Protein AF-A0A8C9T3F7-F1 (afdb_monomer)

Sequence (145 aa):
MQSNVVLGQPLSVPSDGSEGAGQWSTGLCDCFEDLDDCCLAFWCLPVFACKTSSAAGVCPCLPLLDCVACVPPASLAVRASVRERYGIEGDVWSDCFYGCCCYPLSWCQVSREMKRRAASASVSSSRMHSASYYRLTATQRAHVC

Foldseek 3Di:
DDDDDDPDDPPPDPCDDCPDDPDDPDDPPPCPVPVPLVVQCVFFVLQSQLVVCVVVVHHSCPSVVVLQVPQDVVQLVLLVVLCVVVVNDDDSVVSSCCSRGGVVVSVVVSVVSVVVVVVVVVVVVVVVVVVVVVVVVVVVVVVVD

Organism: Scleropages formosus (NCBI:txid113540)

Radius of gyration: 32.85 Å; Cα contacts (8 Å, |Δi|>4): 72; chains: 1; bounding box: 113×30×86 Å

pLDDT: mean 80.53, std 15.06, range [39.41, 97.25]

Structure (mmCIF, N/CA/C/O backbone):
data_AF-A0A8C9T3F7-F1
#
_entry.id   AF-A0A8C9T3F7-F1
#
loop_
_atom_site.group_PDB
_atom_site.id
_atom_site.type_symbol
_atom_site.label_atom_id
_atom_site.label_alt_id
_atom_site.label_comp_id
_atom_site.label_asym_id
_atom_site.label_entity_id
_atom_site.label_seq_id
_atom_site.pdbx_PDB_ins_code
_atom_site.Cartn_x
_atom_site.Cartn_y
_atom_site.Cartn_z
_atom_site.occupancy
_atom_site.B_iso_or_equiv
_atom_site.auth_seq_id
_atom_site.auth_comp_id
_atom_site.auth_asym_id
_atom_site.auth_atom_id
_atom_site.pdbx_PDB_model_num
ATOM 1 N N . MET A 1 1 ? 63.825 -16.457 -43.700 1.00 47.81 1 MET A N 1
ATOM 2 C CA . MET A 1 1 ? 63.259 -15.678 -42.580 1.00 47.81 1 MET A CA 1
ATOM 3 C C . MET A 1 1 ? 63.376 -14.204 -42.909 1.00 47.81 1 MET A C 1
ATOM 5 O O . MET A 1 1 ? 64.493 -13.714 -42.946 1.00 47.81 1 MET A O 1
ATOM 9 N N . GLN A 1 2 ? 62.257 -13.532 -43.171 1.00 39.41 2 GLN A N 1
ATOM 10 C CA . GLN A 1 2 ? 62.057 -12.114 -42.860 1.00 39.41 2 GLN A CA 1
ATOM 11 C C . GLN A 1 2 ? 60.554 -11.840 -42.970 1.00 39.41 2 GLN A C 1
ATOM 13 O O . GLN A 1 2 ? 59.946 -11.985 -44.025 1.00 39.41 2 GLN A O 1
ATOM 18 N N . SER A 1 3 ? 59.953 -11.594 -41.814 1.00 49.53 3 SER A N 1
ATOM 19 C CA . SER A 1 3 ? 58.547 -11.270 -41.612 1.00 49.53 3 SER A CA 1
ATOM 20 C C . SER A 1 3 ? 58.281 -9.834 -42.055 1.00 49.53 3 SER A C 1
ATOM 22 O O . SER A 1 3 ? 58.910 -8.913 -41.536 1.00 49.53 3 SER A O 1
ATOM 24 N N . ASN A 1 4 ? 57.332 -9.634 -42.968 1.00 46.75 4 ASN A N 1
ATOM 25 C CA . ASN A 1 4 ? 56.792 -8.307 -43.251 1.00 46.75 4 ASN A CA 1
ATOM 26 C C . ASN A 1 4 ? 55.918 -7.875 -42.067 1.00 46.75 4 ASN A C 1
ATOM 28 O O . ASN A 1 4 ? 54.876 -8.476 -41.811 1.00 46.75 4 ASN A O 1
ATOM 32 N N . VAL A 1 5 ? 56.349 -6.848 -41.337 1.00 54.84 5 VAL A N 1
ATOM 33 C CA . VAL A 1 5 ? 55.529 -6.190 -40.316 1.00 54.84 5 VAL A CA 1
ATOM 34 C C . VAL A 1 5 ? 54.683 -5.137 -41.025 1.00 54.84 5 VAL A C 1
ATOM 36 O O . VAL A 1 5 ? 55.187 -4.089 -41.422 1.00 54.84 5 VAL A O 1
ATOM 39 N N . VAL A 1 6 ? 53.394 -5.424 -41.213 1.00 57.66 6 VAL A N 1
ATOM 40 C CA . VAL A 1 6 ? 52.413 -4.412 -41.618 1.00 57.66 6 VAL A CA 1
ATOM 41 C C . VAL A 1 6 ? 52.134 -3.548 -40.390 1.00 57.66 6 VAL A C 1
ATOM 43 O O . VAL A 1 6 ? 51.408 -3.953 -39.484 1.00 57.66 6 VAL A O 1
ATOM 46 N N . LEU A 1 7 ? 52.750 -2.366 -40.338 1.00 57.00 7 LEU A N 1
ATOM 47 C CA . LEU A 1 7 ? 52.387 -1.307 -39.398 1.00 57.00 7 LEU A CA 1
ATOM 48 C C . LEU A 1 7 ? 51.007 -0.769 -39.797 1.00 57.00 7 LEU A C 1
ATOM 50 O O . LEU A 1 7 ? 50.892 0.134 -40.622 1.00 57.00 7 LEU A O 1
ATOM 54 N N . GLY A 1 8 ? 49.952 -1.359 -39.236 1.00 53.03 8 GLY A N 1
ATOM 55 C CA . GLY A 1 8 ? 48.618 -0.771 -39.273 1.00 53.03 8 GLY A CA 1
ATOM 56 C C . GLY A 1 8 ? 48.634 0.543 -38.495 1.00 53.03 8 GLY A C 1
ATOM 57 O O . GLY A 1 8 ? 48.904 0.551 -37.295 1.00 53.03 8 GLY A O 1
ATOM 58 N N . GLN A 1 9 ? 48.391 1.657 -39.182 1.00 56.09 9 GLN A N 1
ATOM 59 C CA . GLN A 1 9 ? 48.161 2.954 -38.544 1.00 56.09 9 GLN A CA 1
ATOM 60 C C . GLN A 1 9 ? 46.935 2.853 -37.617 1.00 56.09 9 GLN A C 1
ATOM 62 O O . GLN A 1 9 ? 45.963 2.191 -37.994 1.00 56.09 9 GLN A O 1
ATOM 67 N N . PRO A 1 10 ? 46.919 3.501 -36.437 1.00 48.38 10 PRO A N 1
ATOM 68 C CA . PRO A 1 10 ? 45.699 3.568 -35.650 1.00 48.38 10 PRO A CA 1
ATOM 69 C C . PRO A 1 10 ? 44.677 4.404 -36.420 1.00 48.38 10 PRO A C 1
ATOM 71 O O . PRO A 1 10 ? 44.906 5.578 -36.715 1.00 48.38 10 PRO A O 1
ATOM 74 N N . LEU A 1 11 ? 43.558 3.773 -36.774 1.00 46.06 11 LEU A N 1
ATOM 75 C CA . LEU A 1 11 ? 42.401 4.445 -37.340 1.00 46.06 11 LEU A CA 1
ATOM 76 C C . LEU A 1 11 ? 41.928 5.488 -36.318 1.00 46.06 11 LEU A C 1
ATOM 78 O O . LEU A 1 11 ? 41.461 5.133 -35.236 1.00 46.06 11 LEU A O 1
ATOM 82 N N . SER A 1 12 ? 42.080 6.771 -36.642 1.00 55.62 12 SER A N 1
ATOM 83 C CA . SER A 1 12 ? 41.412 7.848 -35.921 1.00 55.62 12 SER A CA 1
ATOM 84 C C . SER A 1 12 ? 39.911 7.670 -36.125 1.00 55.62 12 SER A C 1
ATOM 86 O O . SER A 1 12 ? 39.377 8.002 -37.185 1.00 55.62 12 SER A O 1
ATOM 88 N N . VAL A 1 13 ? 39.258 7.074 -35.130 1.00 59.28 13 VAL A N 1
ATOM 89 C CA . VAL A 1 13 ? 37.801 6.972 -35.060 1.00 59.28 13 VAL A CA 1
ATOM 90 C C . VAL A 1 13 ? 37.255 8.403 -35.067 1.00 59.28 13 VAL A C 1
ATOM 92 O O . VAL A 1 13 ? 37.715 9.213 -34.257 1.00 59.28 13 VAL A O 1
ATOM 95 N N . PRO A 1 14 ? 36.331 8.760 -35.975 1.00 48.69 14 PRO A N 1
ATOM 96 C CA . PRO A 1 14 ? 35.636 10.033 -35.883 1.00 48.69 14 PRO A CA 1
ATOM 97 C C . PRO A 1 14 ? 34.915 10.075 -34.535 1.00 48.69 14 PRO A C 1
ATOM 99 O O . PRO A 1 14 ? 34.143 9.167 -34.229 1.00 48.69 14 PRO A O 1
ATOM 102 N N . SER A 1 15 ? 35.181 11.103 -33.727 1.00 52.50 15 SER A N 1
ATOM 103 C CA . SER A 1 15 ? 34.366 11.439 -32.560 1.00 52.50 15 SER A CA 1
ATOM 104 C C . SER A 1 15 ? 32.993 11.901 -33.046 1.00 52.50 15 SER A C 1
ATOM 106 O O . SER A 1 15 ? 32.735 13.099 -33.138 1.00 52.50 15 SER A O 1
ATOM 108 N N . ASP A 1 16 ? 32.144 10.952 -33.428 1.00 47.91 16 ASP A N 1
ATOM 109 C CA . ASP A 1 16 ? 30.710 11.178 -33.518 1.00 47.91 16 ASP A CA 1
ATOM 110 C C . ASP A 1 16 ? 30.137 11.148 -32.097 1.00 47.91 16 ASP A C 1
ATOM 112 O O . ASP A 1 16 ? 30.604 10.385 -31.247 1.00 47.91 16 ASP A O 1
ATOM 116 N N . GLY A 1 17 ? 29.220 12.069 -31.817 1.00 52.03 17 GLY A N 1
ATOM 117 C CA . GLY A 1 17 ? 28.850 12.503 -30.473 1.00 52.03 17 GLY A CA 1
ATOM 118 C C . GLY A 1 17 ? 28.594 11.354 -29.502 1.00 52.03 17 GLY A C 1
ATOM 119 O O . GLY A 1 17 ? 27.639 10.597 -29.646 1.00 52.03 17 GLY A O 1
ATOM 120 N N . SER A 1 18 ? 29.415 11.269 -28.453 1.00 48.69 18 SER A N 1
ATOM 121 C CA . SER A 1 18 ? 29.074 10.490 -27.269 1.00 48.69 18 SER A CA 1
ATOM 122 C C . SER A 1 18 ? 27.976 11.217 -26.485 1.00 48.69 18 SER A C 1
ATOM 124 O O . SER A 1 18 ? 28.233 11.829 -25.448 1.00 48.69 18 SER A O 1
ATOM 126 N N . GLU A 1 19 ? 26.739 11.162 -26.963 1.00 57.53 19 GLU A N 1
ATOM 127 C CA . GLU A 1 19 ? 25.624 11.137 -26.021 1.00 57.53 19 GLU A CA 1
ATOM 128 C C . GLU A 1 19 ? 25.677 9.765 -25.331 1.00 57.53 19 GLU A C 1
ATOM 130 O O . GLU A 1 19 ? 25.793 8.723 -25.976 1.00 57.53 19 GLU A O 1
ATOM 135 N N . GLY A 1 20 ? 25.796 9.783 -24.004 1.00 57.56 20 GLY A N 1
ATOM 136 C CA . GLY A 1 20 ? 26.388 8.707 -23.211 1.00 57.56 20 GLY A CA 1
ATOM 137 C C . GLY A 1 20 ? 25.711 7.347 -23.377 1.00 57.56 20 GLY A C 1
ATOM 138 O O . GLY A 1 20 ? 24.676 7.073 -22.774 1.00 57.56 20 GLY A O 1
ATOM 139 N N . ALA A 1 21 ? 26.344 6.447 -24.126 1.00 61.81 21 ALA A N 1
ATOM 140 C CA . ALA A 1 21 ? 25.931 5.055 -24.185 1.00 61.81 21 ALA A CA 1
ATOM 141 C C . ALA A 1 21 ? 26.120 4.394 -22.804 1.00 61.81 21 ALA A C 1
ATOM 143 O O . ALA A 1 21 ? 27.246 4.213 -22.341 1.00 61.81 21 ALA A O 1
ATOM 144 N N . GLY A 1 22 ? 25.010 4.031 -22.152 1.00 79.50 22 GLY A N 1
ATOM 145 C CA . GLY A 1 22 ? 24.997 3.204 -20.938 1.00 79.50 22 GLY A CA 1
ATOM 146 C C . GLY A 1 22 ? 24.536 3.879 -19.640 1.00 79.50 22 GLY A C 1
ATOM 147 O O . GLY A 1 22 ? 24.687 3.273 -18.582 1.00 79.50 22 GLY A O 1
ATOM 148 N N . GLN A 1 23 ? 23.980 5.092 -19.682 1.00 88.88 23 GLN A N 1
ATOM 149 C CA . GLN A 1 23 ? 23.358 5.728 -18.511 1.00 88.88 23 GLN A CA 1
ATOM 150 C C . GLN A 1 23 ? 21.828 5.754 -18.620 1.00 88.88 23 GLN A C 1
ATOM 152 O O . GLN A 1 23 ? 21.275 5.705 -19.717 1.00 88.88 23 GLN A O 1
ATOM 157 N N . TRP A 1 24 ? 21.148 5.813 -17.470 1.00 88.44 24 TRP A N 1
ATOM 158 C CA . TRP A 1 24 ? 19.706 6.062 -17.417 1.00 88.44 24 TRP A CA 1
ATOM 159 C C . TRP A 1 24 ? 19.396 7.438 -18.011 1.00 88.44 24 TRP A C 1
ATOM 161 O O . TRP A 1 24 ? 20.108 8.401 -17.732 1.00 88.44 24 TRP A O 1
ATOM 171 N N . SER A 1 25 ? 18.338 7.528 -18.817 1.00 88.50 25 SER A N 1
ATOM 172 C CA . SER A 1 25 ? 17.913 8.778 -19.458 1.00 88.50 25 SER A CA 1
ATOM 173 C C . SER A 1 25 ? 17.208 9.748 -18.504 1.00 88.50 25 SER A C 1
ATOM 175 O O . SER A 1 25 ? 17.123 10.930 -18.813 1.00 88.50 25 SER A O 1
ATOM 177 N N . THR A 1 26 ? 16.721 9.261 -17.359 1.00 88.50 26 THR A N 1
ATOM 178 C CA . THR A 1 26 ? 16.022 10.038 -16.323 1.00 88.50 26 THR A CA 1
ATOM 179 C C . THR A 1 26 ? 16.590 9.732 -14.935 1.00 88.50 26 THR A C 1
ATOM 181 O O . THR A 1 26 ? 17.189 8.674 -14.700 1.00 88.50 26 THR A O 1
ATOM 184 N N . GLY A 1 27 ? 16.441 10.672 -14.000 1.00 86.50 27 GLY A N 1
ATOM 185 C CA . GLY A 1 27 ? 16.807 10.497 -12.598 1.00 86.50 27 GLY A CA 1
ATOM 186 C C . GLY A 1 27 ? 15.723 9.783 -11.784 1.00 86.50 27 GLY A C 1
ATOM 187 O O . GLY A 1 27 ? 14.550 9.761 -12.140 1.00 86.50 27 GLY A O 1
ATOM 188 N N . LEU A 1 28 ? 16.092 9.251 -10.612 1.00 84.81 28 LEU A N 1
ATOM 189 C CA . LEU A 1 28 ? 15.156 8.565 -9.698 1.00 84.81 28 LEU A CA 1
ATOM 190 C C . LEU A 1 28 ? 13.992 9.447 -9.206 1.00 84.81 28 LEU A C 1
ATOM 192 O O . LEU A 1 28 ? 12.971 8.918 -8.775 1.00 84.81 28 LEU A O 1
ATOM 196 N N . CYS A 1 29 ? 14.170 10.770 -9.220 1.00 83.62 29 CYS A N 1
ATOM 197 C CA . CYS A 1 29 ? 13.204 11.743 -8.708 1.00 83.62 29 CYS A CA 1
ATOM 198 C C . CYS A 1 29 ? 12.478 12.525 -9.814 1.00 83.62 29 CYS A C 1
ATOM 200 O O . CYS A 1 29 ? 11.756 13.468 -9.489 1.00 83.62 29 CYS A O 1
ATOM 202 N N . ASP A 1 30 ? 12.625 12.144 -11.087 1.00 82.38 30 ASP A N 1
ATOM 203 C CA . ASP A 1 30 ? 11.918 12.770 -12.218 1.00 82.38 30 ASP A CA 1
ATOM 204 C C . ASP A 1 30 ? 10.462 12.272 -12.319 1.00 82.38 30 ASP A C 1
ATOM 206 O O . ASP A 1 30 ? 9.937 11.923 -13.370 1.00 82.38 30 ASP A O 1
ATOM 210 N N . CYS A 1 31 ? 9.772 12.255 -11.178 1.00 76.31 31 CYS A N 1
ATOM 211 C CA . CYS A 1 31 ? 8.443 11.674 -10.999 1.00 76.31 31 CYS A CA 1
ATOM 212 C C . CYS A 1 31 ? 7.316 12.423 -11.732 1.00 76.31 31 CYS A C 1
ATOM 214 O O . CYS A 1 31 ? 6.167 11.986 -11.711 1.00 76.31 31 CYS A O 1
ATOM 216 N N . PHE A 1 32 ? 7.609 13.597 -12.297 1.00 74.56 32 PHE A N 1
ATOM 217 C CA . PHE A 1 32 ? 6.617 14.469 -12.928 1.00 74.56 32 PHE A CA 1
ATOM 218 C C . PHE A 1 32 ? 6.373 14.143 -14.402 1.00 74.56 32 PHE A C 1
ATOM 220 O O . PHE A 1 32 ? 5.420 14.670 -14.972 1.00 74.56 32 PHE A O 1
ATOM 227 N N . GLU A 1 33 ? 7.202 13.291 -15.006 1.00 76.00 33 GLU A N 1
ATOM 228 C CA . GLU A 1 33 ? 7.047 12.878 -16.403 1.00 76.00 33 GLU A CA 1
ATOM 229 C C . GLU A 1 33 ? 5.968 11.792 -16.554 1.00 76.00 33 GLU A C 1
ATOM 231 O O . GLU A 1 33 ? 5.159 11.871 -17.475 1.00 76.00 33 GLU A O 1
ATOM 236 N N . ASP A 1 34 ? 5.858 10.874 -15.581 1.00 84.62 34 ASP A N 1
ATOM 237 C CA . ASP A 1 34 ? 4.897 9.761 -15.582 1.00 84.62 34 ASP A CA 1
ATOM 238 C C . ASP A 1 34 ? 4.163 9.633 -14.236 1.00 84.62 34 ASP A C 1
ATOM 240 O O . ASP A 1 34 ? 4.387 8.718 -13.435 1.00 84.62 34 ASP A O 1
ATOM 244 N N . LEU A 1 35 ? 3.243 10.566 -13.975 1.00 87.44 35 LEU A N 1
ATOM 245 C CA . LEU A 1 35 ? 2.500 10.615 -12.710 1.00 87.44 35 LEU A CA 1
ATOM 246 C C . LEU A 1 35 ? 1.729 9.323 -12.419 1.00 87.44 35 LEU A C 1
ATOM 248 O O . LEU A 1 35 ? 1.707 8.892 -11.269 1.00 87.44 35 LEU A O 1
ATOM 252 N N . ASP A 1 36 ? 1.128 8.695 -13.430 1.00 89.12 36 ASP A N 1
ATOM 253 C CA . ASP A 1 36 ? 0.359 7.457 -13.259 1.00 89.12 36 ASP A CA 1
ATOM 254 C C . ASP A 1 36 ? 1.240 6.305 -12.759 1.00 89.12 36 ASP A C 1
ATOM 256 O O . ASP A 1 36 ? 0.859 5.568 -11.843 1.00 89.12 36 ASP A O 1
ATOM 260 N N . ASP A 1 37 ? 2.451 6.193 -13.303 1.00 90.38 37 ASP A N 1
ATOM 261 C CA . ASP A 1 37 ? 3.408 5.156 -12.931 1.00 90.38 37 ASP A CA 1
ATOM 262 C C . ASP A 1 37 ? 4.037 5.435 -11.570 1.00 90.38 37 ASP A C 1
ATOM 264 O O . ASP A 1 37 ? 4.133 4.520 -10.750 1.00 90.38 37 ASP A O 1
ATOM 268 N N . CYS A 1 38 ? 4.340 6.694 -11.249 1.00 89.81 38 CYS A N 1
ATOM 269 C CA . CYS A 1 38 ? 4.756 7.076 -9.900 1.00 89.81 38 CYS A CA 1
ATOM 270 C C . CYS A 1 38 ? 3.674 6.805 -8.852 1.00 89.81 38 CYS A C 1
ATOM 272 O O . CYS A 1 38 ? 3.964 6.292 -7.769 1.00 89.81 38 CYS A O 1
ATOM 274 N N . CYS A 1 39 ? 2.420 7.109 -9.174 1.00 89.38 39 CYS A N 1
ATOM 275 C CA . CYS A 1 39 ? 1.266 6.817 -8.337 1.00 89.38 39 CYS A CA 1
ATOM 276 C C . CYS A 1 39 ? 1.132 5.307 -8.092 1.00 89.38 39 CYS A C 1
ATOM 278 O O . CYS A 1 39 ? 1.013 4.862 -6.946 1.00 89.38 39 CYS A O 1
ATOM 280 N N . LEU A 1 40 ? 1.200 4.502 -9.154 1.00 88.44 40 LEU A N 1
ATOM 281 C CA . LEU A 1 40 ? 1.115 3.050 -9.050 1.00 88.44 40 LEU A CA 1
ATOM 282 C C . LEU A 1 40 ? 2.304 2.461 -8.282 1.00 88.44 40 LEU A C 1
ATOM 284 O O . LEU A 1 40 ? 2.094 1.597 -7.436 1.00 88.44 40 LEU A O 1
ATOM 288 N N . ALA A 1 41 ? 3.524 2.945 -8.508 1.00 88.56 41 ALA A N 1
ATOM 289 C CA . ALA A 1 41 ? 4.712 2.530 -7.768 1.00 88.56 41 ALA A CA 1
ATOM 290 C C . ALA A 1 41 ? 4.593 2.855 -6.274 1.00 88.56 41 ALA A C 1
ATOM 292 O O . ALA A 1 41 ? 4.911 2.024 -5.425 1.00 88.56 41 ALA A O 1
ATOM 293 N N . PHE A 1 42 ? 4.089 4.043 -5.939 1.00 85.62 42 PHE A N 1
ATOM 294 C CA . PHE A 1 42 ? 3.948 4.484 -4.555 1.00 85.62 42 PHE A CA 1
ATOM 295 C C . PHE A 1 42 ? 2.848 3.727 -3.803 1.00 85.62 42 PHE A C 1
ATOM 297 O O . PHE A 1 42 ? 3.034 3.328 -2.650 1.00 85.62 42 PHE A O 1
ATOM 304 N N . TRP A 1 43 ? 1.689 3.524 -4.435 1.00 84.94 43 TRP A N 1
ATOM 305 C CA . TRP A 1 43 ? 0.557 2.865 -3.783 1.00 84.94 43 TRP A CA 1
ATOM 306 C C . TRP A 1 43 ? 0.559 1.351 -3.922 1.00 84.94 43 TRP A C 1
ATOM 308 O O . TRP A 1 43 ? -0.044 0.711 -3.067 1.00 84.94 43 TRP A O 1
ATOM 318 N N . CYS A 1 44 ? 1.209 0.799 -4.950 1.00 87.88 44 CYS A N 1
ATOM 319 C CA . CYS A 1 44 ? 1.213 -0.623 -5.286 1.00 87.88 44 CYS A CA 1
ATOM 320 C C . CYS A 1 44 ? 2.499 -1.059 -6.007 1.00 87.88 44 CYS A C 1
ATOM 322 O O . CYS A 1 44 ? 2.475 -1.584 -7.126 1.00 87.88 44 CYS A O 1
ATOM 324 N N . LEU A 1 45 ? 3.633 -0.884 -5.323 1.00 87.19 45 LEU A N 1
ATOM 325 C CA . LEU A 1 45 ? 4.958 -1.244 -5.832 1.00 87.19 45 LEU A CA 1
ATOM 326 C C . LEU A 1 45 ? 5.046 -2.663 -6.426 1.00 87.19 45 LEU A C 1
ATOM 328 O O . LEU A 1 45 ? 5.622 -2.790 -7.502 1.00 87.19 45 LEU A O 1
ATOM 332 N N . PRO A 1 46 ? 4.459 -3.719 -5.828 1.00 87.69 46 PRO A N 1
ATOM 333 C CA . PRO A 1 46 ? 4.465 -5.060 -6.415 1.00 87.69 46 PRO A CA 1
ATOM 334 C C . PRO A 1 46 ? 3.887 -5.121 -7.825 1.00 87.69 46 PRO A C 1
ATOM 336 O O . PRO A 1 46 ? 4.475 -5.726 -8.717 1.00 87.69 46 PRO A O 1
ATOM 339 N N . VAL A 1 47 ? 2.740 -4.473 -8.043 1.00 89.06 47 VAL A N 1
ATOM 340 C CA . VAL A 1 47 ? 2.066 -4.463 -9.346 1.00 89.06 47 VAL A CA 1
ATOM 341 C C . VAL A 1 47 ? 2.861 -3.632 -10.340 1.00 89.06 47 VAL A C 1
ATOM 343 O O . VAL A 1 47 ? 3.042 -4.064 -11.478 1.00 89.06 47 VAL A O 1
ATOM 346 N N . PHE A 1 48 ? 3.381 -2.481 -9.905 1.00 91.69 48 PHE A N 1
ATOM 347 C CA . PHE A 1 48 ? 4.266 -1.673 -10.736 1.00 91.69 48 PHE A CA 1
ATOM 348 C C . PHE A 1 48 ? 5.517 -2.456 -11.150 1.00 91.69 48 PHE A C 1
ATOM 350 O O . PHE A 1 48 ? 5.842 -2.516 -12.330 1.00 91.69 48 PHE A O 1
ATOM 357 N N . ALA A 1 49 ? 6.165 -3.148 -10.214 1.00 91.38 49 ALA A N 1
ATOM 358 C CA . ALA A 1 49 ? 7.334 -3.967 -10.491 1.00 91.38 49 ALA A CA 1
ATOM 359 C C . ALA A 1 49 ? 7.008 -5.115 -11.457 1.00 91.38 49 ALA A C 1
ATOM 361 O O . ALA A 1 49 ? 7.759 -5.332 -12.401 1.00 91.38 49 ALA A O 1
ATOM 362 N N . CYS A 1 50 ? 5.865 -5.796 -11.302 1.00 92.31 50 CYS A N 1
ATOM 363 C CA . CYS A 1 50 ? 5.416 -6.820 -12.253 1.00 92.31 50 CYS A CA 1
ATOM 364 C C . CYS A 1 50 ? 5.211 -6.242 -13.665 1.00 92.31 50 CYS A C 1
ATOM 366 O O . CYS A 1 50 ? 5.646 -6.850 -14.648 1.00 92.31 50 CYS A O 1
ATOM 368 N N . LYS A 1 51 ? 4.578 -5.062 -13.773 1.00 93.50 51 LYS A N 1
ATOM 369 C CA . LYS A 1 51 ? 4.390 -4.333 -15.040 1.00 93.50 51 LYS A CA 1
ATOM 370 C C . LYS A 1 51 ? 5.746 -4.023 -15.683 1.00 93.50 51 LYS A C 1
ATOM 372 O O . LYS A 1 51 ? 5.953 -4.348 -16.852 1.00 93.50 51 LYS A O 1
ATOM 377 N N . THR A 1 52 ? 6.679 -3.466 -14.916 1.00 94.06 52 THR A N 1
ATOM 378 C CA . THR A 1 52 ? 8.024 -3.107 -15.384 1.00 94.06 52 THR A CA 1
ATOM 379 C C . THR A 1 52 ? 8.842 -4.339 -15.772 1.00 94.06 52 THR A C 1
ATOM 381 O O . THR A 1 52 ? 9.476 -4.345 -16.822 1.00 94.06 52 THR A O 1
ATOM 384 N N . SER A 1 53 ? 8.777 -5.425 -14.998 1.00 94.31 53 SER A N 1
ATOM 385 C CA . SER A 1 53 ? 9.411 -6.708 -15.324 1.00 94.31 53 SER A CA 1
ATOM 386 C C . SER A 1 53 ? 8.884 -7.299 -16.629 1.00 94.31 53 SER A C 1
ATOM 388 O O . SER A 1 53 ? 9.673 -7.746 -17.460 1.00 94.31 53 SER A O 1
ATOM 390 N N . SER A 1 54 ? 7.566 -7.250 -16.845 1.00 94.56 54 SER A N 1
ATOM 391 C CA . SER A 1 54 ? 6.965 -7.685 -18.107 1.00 94.56 54 SER A CA 1
ATOM 392 C C . SER A 1 54 ? 7.457 -6.845 -19.287 1.00 94.56 54 SER A C 1
ATOM 394 O O . SER A 1 54 ? 7.760 -7.404 -20.339 1.00 94.56 54 SER A O 1
ATOM 396 N N . ALA A 1 55 ? 7.551 -5.521 -19.124 1.00 94.56 55 ALA A N 1
ATOM 397 C CA . ALA A 1 55 ? 8.063 -4.617 -20.155 1.00 94.56 55 ALA A CA 1
ATOM 398 C C . ALA A 1 55 ? 9.562 -4.836 -20.435 1.00 94.56 55 ALA A C 1
ATOM 400 O O . ALA A 1 55 ? 10.001 -4.711 -21.575 1.00 94.56 55 ALA A O 1
ATOM 401 N N . ALA A 1 56 ? 10.331 -5.234 -19.418 1.00 94.56 56 ALA A N 1
ATOM 402 C CA . ALA A 1 56 ? 11.740 -5.604 -19.533 1.00 94.56 56 ALA A CA 1
ATOM 403 C C . ALA A 1 56 ? 11.970 -7.016 -20.117 1.00 94.56 56 ALA A C 1
ATOM 405 O O . ALA A 1 56 ? 13.116 -7.432 -20.276 1.00 94.56 56 ALA A O 1
ATOM 406 N N . GLY A 1 57 ? 10.908 -7.773 -20.424 1.00 95.31 57 GLY A N 1
ATOM 407 C CA . GLY A 1 57 ? 11.008 -9.113 -21.011 1.00 95.31 57 GLY A CA 1
ATOM 408 C C . GLY A 1 57 ? 11.448 -10.216 -20.040 1.00 95.31 57 GLY A C 1
ATOM 409 O O . GLY A 1 57 ? 11.837 -11.296 -20.482 1.00 95.31 57 GLY A O 1
ATOM 410 N N . VAL A 1 58 ? 11.386 -9.974 -18.726 1.00 93.94 58 VAL A N 1
ATOM 411 C CA . VAL A 1 58 ? 11.667 -10.979 -17.682 1.00 93.94 58 VAL A CA 1
ATOM 412 C C . VAL A 1 58 ? 10.363 -11.505 -17.066 1.00 93.94 58 VAL A C 1
ATOM 414 O O . VAL A 1 58 ? 9.292 -10.961 -17.339 1.00 93.94 58 VAL A O 1
ATOM 417 N N . CYS A 1 59 ? 10.404 -12.575 -16.248 1.00 92.31 59 CYS A N 1
ATOM 418 C CA . CYS A 1 59 ? 9.159 -13.097 -15.658 1.00 92.31 59 CYS A CA 1
ATOM 419 C C . CYS A 1 59 ? 8.461 -11.991 -14.855 1.00 92.31 59 CYS A C 1
ATOM 421 O O . CYS A 1 59 ? 9.056 -11.487 -13.899 1.00 92.31 59 CYS A O 1
ATOM 423 N N . PRO A 1 60 ? 7.183 -11.683 -15.138 1.00 90.00 60 PRO A N 1
ATOM 424 C CA . PRO A 1 60 ? 6.426 -10.711 -14.352 1.00 90.00 60 PRO A CA 1
ATOM 425 C C . PRO A 1 60 ? 6.237 -11.162 -12.900 1.00 90.00 60 PRO A C 1
ATOM 427 O O . PRO A 1 60 ? 5.913 -10.359 -12.041 1.00 90.00 60 PRO A O 1
ATOM 430 N N . CYS A 1 61 ? 6.441 -12.449 -12.622 1.00 88.00 61 CYS A N 1
ATOM 431 C CA . CYS A 1 61 ? 6.293 -13.059 -11.313 1.00 88.00 61 CYS A CA 1
ATOM 432 C C . CYS A 1 61 ? 7.474 -12.819 -10.362 1.00 88.00 61 CYS A C 1
ATOM 434 O O . CYS A 1 61 ? 7.310 -12.972 -9.154 1.00 88.00 61 CYS A O 1
ATOM 436 N N . LEU A 1 62 ? 8.657 -12.475 -10.885 1.00 86.50 62 LEU A N 1
ATOM 437 C CA . LEU A 1 62 ? 9.880 -12.361 -10.084 1.00 86.50 62 LEU A CA 1
ATOM 438 C C . LEU A 1 62 ? 9.741 -11.362 -8.918 1.00 86.50 62 LEU A C 1
ATOM 440 O O . LEU A 1 62 ? 10.065 -11.744 -7.795 1.00 86.50 62 LEU A O 1
ATOM 444 N N . PRO A 1 63 ? 9.181 -10.153 -9.121 1.00 85.25 63 PRO A N 1
ATOM 445 C CA . PRO A 1 63 ? 9.000 -9.180 -8.040 1.00 85.25 63 PRO A CA 1
ATOM 446 C C . PRO A 1 63 ? 8.049 -9.631 -6.922 1.00 85.25 63 PRO A C 1
ATOM 448 O O . PRO A 1 63 ? 8.081 -9.096 -5.815 1.00 85.25 63 PRO A O 1
ATOM 451 N N . LEU A 1 64 ? 7.187 -10.625 -7.172 1.00 81.12 64 LEU A N 1
ATOM 452 C CA . LEU A 1 64 ? 6.287 -11.145 -6.140 1.00 81.12 64 LEU A CA 1
ATOM 453 C C . LEU A 1 64 ? 7.038 -11.910 -5.042 1.00 81.12 64 LEU A C 1
ATOM 455 O O . LEU A 1 64 ? 6.522 -12.029 -3.931 1.00 81.12 64 LEU A O 1
ATOM 459 N N . LEU A 1 65 ? 8.257 -12.388 -5.313 1.00 81.38 65 LEU A N 1
ATOM 460 C CA . LEU A 1 65 ? 9.103 -13.005 -4.287 1.00 81.38 65 LEU A CA 1
ATOM 461 C C . LEU A 1 65 ? 9.541 -11.974 -3.237 1.00 81.38 65 LEU A C 1
ATOM 463 O O . LEU A 1 65 ? 9.563 -12.292 -2.047 1.00 81.38 65 LEU A O 1
ATOM 467 N N . ASP A 1 66 ? 9.794 -10.731 -3.650 1.00 77.25 66 ASP A N 1
ATOM 468 C CA . ASP A 1 66 ? 10.170 -9.642 -2.740 1.00 77.25 66 ASP A CA 1
ATOM 469 C C . ASP A 1 66 ? 9.002 -9.239 -1.824 1.00 77.25 66 ASP A C 1
ATOM 471 O O . ASP A 1 66 ? 9.192 -8.784 -0.695 1.00 77.25 66 ASP A O 1
ATOM 475 N N . CYS A 1 67 ? 7.766 -9.469 -2.273 1.00 70.12 67 CYS A N 1
ATOM 476 C CA . CYS A 1 67 ? 6.558 -9.041 -1.573 1.00 70.12 67 CYS A CA 1
ATOM 477 C C . CYS A 1 67 ? 6.333 -9.764 -0.242 1.00 70.12 67 CYS A C 1
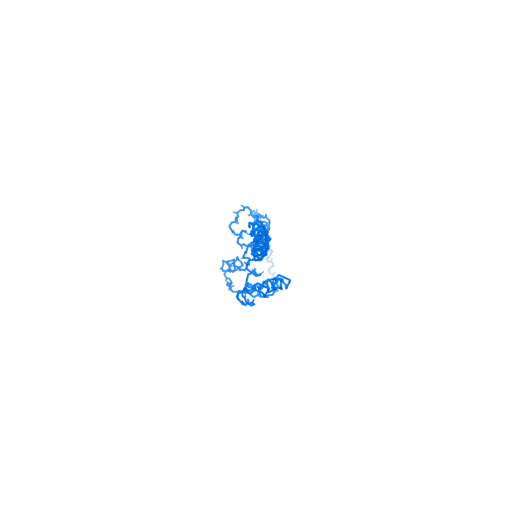ATOM 479 O O . CYS A 1 67 ? 5.848 -9.169 0.721 1.00 70.12 67 CYS A O 1
ATOM 481 N N . VAL A 1 68 ? 6.703 -11.044 -0.169 1.00 63.94 68 VAL A N 1
ATOM 482 C CA . VAL A 1 68 ? 6.533 -11.863 1.041 1.00 63.94 68 VAL A CA 1
ATOM 483 C C . VAL A 1 68 ? 7.541 -11.464 2.124 1.00 63.94 68 VAL A C 1
ATOM 485 O O . VAL A 1 68 ? 7.223 -11.514 3.310 1.00 63.94 68 VAL A O 1
ATOM 488 N N . ALA A 1 69 ? 8.733 -11.012 1.728 1.00 65.88 69 ALA A N 1
ATOM 489 C CA . ALA A 1 69 ? 9.790 -10.598 2.649 1.00 65.88 69 ALA A CA 1
ATOM 490 C C . ALA A 1 69 ? 9.636 -9.150 3.152 1.00 65.88 69 ALA A C 1
ATOM 492 O O . ALA A 1 69 ? 10.240 -8.781 4.158 1.00 65.88 69 ALA A O 1
ATOM 493 N N . CYS A 1 70 ? 8.835 -8.325 2.470 1.00 66.31 70 CYS A N 1
ATOM 494 C CA . CYS A 1 70 ? 8.849 -6.874 2.651 1.00 66.31 70 CYS A CA 1
ATOM 495 C C . CYS A 1 70 ? 7.666 -6.309 3.460 1.00 66.31 70 CYS A C 1
ATOM 497 O O . CYS A 1 70 ? 7.557 -5.091 3.604 1.00 66.31 70 CYS A O 1
ATOM 499 N N . VAL A 1 71 ? 6.777 -7.147 4.013 1.00 78.19 71 VAL A N 1
ATOM 500 C CA . VAL A 1 71 ? 5.687 -6.666 4.884 1.00 78.19 71 VAL A CA 1
ATOM 501 C C . VAL A 1 71 ? 6.265 -6.259 6.245 1.00 78.19 71 VAL A C 1
ATOM 503 O O . VAL A 1 71 ? 6.756 -7.125 6.972 1.00 78.19 71 VAL A O 1
ATOM 506 N N . PRO A 1 72 ? 6.179 -4.979 6.662 1.00 83.50 72 PRO A N 1
ATOM 507 C CA . PRO A 1 72 ? 6.704 -4.566 7.958 1.00 83.50 72 PRO A CA 1
ATOM 508 C C . PRO A 1 72 ? 5.943 -5.278 9.091 1.00 83.50 72 PRO A C 1
ATOM 510 O O . PRO A 1 72 ? 4.722 -5.100 9.187 1.00 83.50 72 PRO A O 1
ATOM 513 N N . PRO A 1 73 ? 6.618 -6.027 9.988 1.00 88.50 73 PRO A N 1
ATOM 514 C CA . PRO A 1 73 ? 5.945 -6.827 11.017 1.00 88.50 73 PRO A CA 1
ATOM 515 C C . PRO A 1 73 ? 4.996 -6.013 11.903 1.00 88.50 73 PRO A C 1
ATOM 517 O O . PRO A 1 73 ? 3.925 -6.484 12.273 1.00 88.50 73 PRO A O 1
ATOM 520 N N . ALA A 1 74 ? 5.349 -4.756 12.188 1.00 91.00 74 ALA A N 1
ATOM 521 C CA . ALA A 1 74 ? 4.506 -3.844 12.957 1.00 91.00 74 ALA A CA 1
ATOM 522 C C . ALA A 1 74 ? 3.171 -3.532 12.258 1.00 91.00 74 ALA A C 1
ATOM 524 O O . ALA A 1 74 ? 2.134 -3.480 12.912 1.00 91.00 74 ALA A O 1
ATOM 525 N N . SER A 1 75 ? 3.180 -3.352 10.934 1.00 90.62 75 SER A N 1
ATOM 526 C CA . SER A 1 75 ? 1.962 -3.087 10.158 1.00 90.62 75 SER A CA 1
ATOM 527 C C . SER A 1 75 ? 1.026 -4.291 10.178 1.00 90.62 75 SER A C 1
ATOM 529 O O . SER A 1 75 ? -0.164 -4.150 10.466 1.00 90.62 75 SER A O 1
ATOM 531 N N . LEU A 1 76 ? 1.587 -5.487 9.976 1.00 92.25 76 LEU A N 1
ATOM 532 C CA . LEU A 1 76 ? 0.845 -6.740 10.065 1.00 92.25 76 LEU A CA 1
ATOM 533 C C . LEU A 1 76 ? 0.241 -6.933 11.463 1.00 92.25 76 LEU A C 1
ATOM 535 O O . LEU A 1 76 ? -0.955 -7.187 11.585 1.00 92.25 76 LEU A O 1
ATOM 539 N N . ALA A 1 77 ? 1.037 -6.731 12.517 1.00 94.31 77 ALA A N 1
ATOM 540 C CA . ALA A 1 77 ? 0.587 -6.865 13.901 1.00 94.31 77 ALA A CA 1
ATOM 541 C C . ALA A 1 77 ? -0.538 -5.879 14.255 1.00 94.31 77 ALA A C 1
ATOM 543 O O . ALA A 1 77 ? -1.532 -6.267 14.868 1.00 94.31 77 ALA A O 1
ATOM 544 N N . VAL A 1 78 ? -0.423 -4.612 13.842 1.00 95.44 78 VAL A N 1
ATOM 545 C CA . VAL A 1 78 ? -1.472 -3.610 14.080 1.00 95.44 78 VAL A CA 1
ATOM 546 C C . VAL A 1 78 ? -2.754 -3.974 13.335 1.00 95.44 78 VAL A C 1
ATOM 548 O O . VAL A 1 78 ? -3.838 -3.892 13.916 1.00 95.44 78 VAL A O 1
ATOM 551 N N .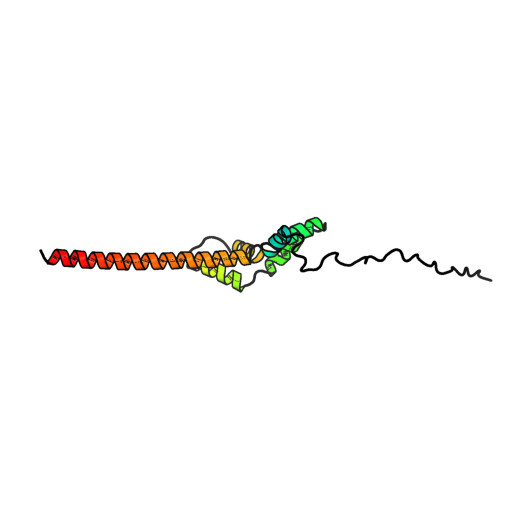 ARG A 1 79 ? -2.655 -4.410 12.073 1.00 95.38 79 ARG A N 1
ATOM 552 C CA . ARG A 1 79 ? -3.827 -4.825 11.294 1.00 95.38 79 ARG A CA 1
ATOM 553 C C . ARG A 1 79 ? -4.511 -6.036 11.927 1.00 95.38 79 ARG A C 1
ATOM 555 O O . ARG A 1 79 ? -5.716 -5.975 12.164 1.00 95.38 79 ARG A O 1
ATOM 562 N N . ALA A 1 80 ? -3.748 -7.070 12.278 1.00 94.50 80 ALA A N 1
ATOM 563 C CA . ALA A 1 80 ? -4.254 -8.262 12.954 1.00 94.50 80 ALA A CA 1
ATOM 564 C C . ALA A 1 80 ? -4.933 -7.912 14.289 1.00 94.50 80 ALA A C 1
ATOM 566 O O . ALA A 1 80 ? -6.070 -8.315 14.526 1.00 94.50 80 ALA A O 1
ATOM 567 N N . SER A 1 81 ? -4.300 -7.071 15.114 1.00 95.62 81 SER A N 1
ATOM 568 C CA . SER A 1 81 ? -4.855 -6.628 16.399 1.00 95.62 81 SER A CA 1
ATOM 569 C C . SER A 1 81 ? -6.173 -5.862 16.242 1.00 95.62 81 SER A C 1
ATOM 571 O O . SER A 1 81 ? -7.124 -6.090 16.989 1.00 95.62 81 SER A O 1
ATOM 573 N N . VAL A 1 82 ? -6.277 -4.969 15.251 1.00 96.56 82 VAL A N 1
ATOM 574 C CA . VAL A 1 82 ? -7.526 -4.243 14.969 1.00 96.56 82 VAL A CA 1
ATOM 575 C C . VAL A 1 82 ? -8.628 -5.189 14.499 1.00 96.56 82 VAL A C 1
ATOM 577 O O . VAL A 1 82 ? -9.785 -5.019 14.893 1.00 96.56 82 VAL A O 1
ATOM 580 N N . ARG A 1 83 ? -8.285 -6.193 13.689 1.00 96.31 83 ARG A N 1
ATOM 581 C CA . ARG A 1 83 ? -9.244 -7.190 13.215 1.00 96.31 83 ARG A CA 1
ATOM 582 C C . ARG A 1 83 ? -9.758 -8.073 14.340 1.00 96.31 83 ARG A C 1
ATOM 584 O O . ARG A 1 83 ? -10.970 -8.230 14.457 1.00 96.31 83 ARG A O 1
ATOM 591 N N . GLU A 1 84 ? -8.866 -8.564 15.191 1.00 95.31 84 GLU A N 1
ATOM 592 C CA . GLU A 1 84 ? -9.218 -9.331 16.386 1.00 95.31 84 GLU A CA 1
ATOM 593 C C . GLU A 1 84 ? -10.110 -8.505 17.321 1.00 95.31 84 GLU A C 1
ATOM 595 O O . GLU A 1 84 ? -11.207 -8.930 17.682 1.00 95.31 84 GLU A O 1
ATOM 600 N N . ARG A 1 85 ? -9.704 -7.267 17.631 1.00 95.25 85 ARG A N 1
ATOM 601 C CA . ARG A 1 85 ? -10.435 -6.377 18.543 1.00 95.25 85 ARG A CA 1
ATOM 602 C C . ARG A 1 85 ? -11.862 -6.069 18.088 1.00 95.25 85 ARG A C 1
ATOM 604 O O . ARG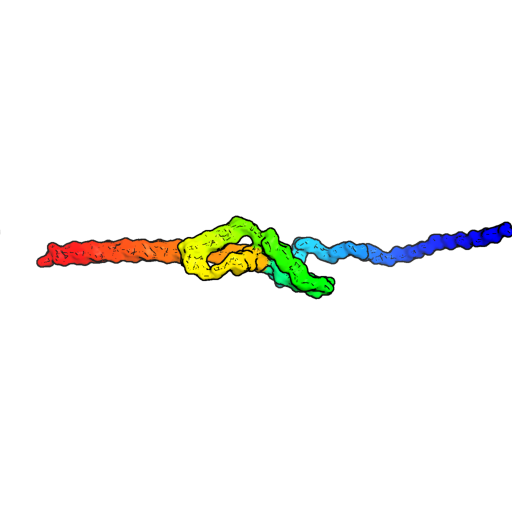 A 1 85 ? -12.735 -5.872 18.931 1.00 95.25 85 ARG A O 1
ATOM 611 N N . TYR A 1 86 ? -12.095 -5.946 16.783 1.00 95.31 86 TYR A N 1
ATOM 612 C CA . TYR A 1 86 ? -13.397 -5.551 16.235 1.00 95.31 86 TYR A CA 1
ATOM 613 C C . TYR A 1 86 ? -14.148 -6.684 15.524 1.00 95.31 86 TYR A C 1
ATOM 615 O O . TYR A 1 86 ? -15.196 -6.408 14.934 1.00 95.31 86 TYR A O 1
ATOM 623 N N . GLY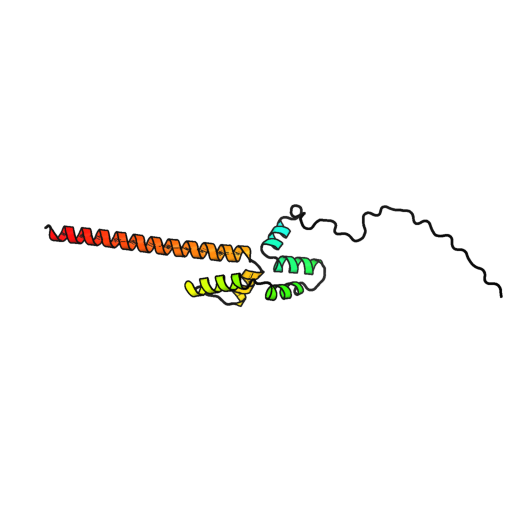 A 1 87 ? -13.644 -7.922 15.572 1.00 94.62 87 GLY A N 1
ATOM 624 C CA . GLY A 1 87 ? -14.254 -9.079 14.912 1.00 94.62 87 GLY A CA 1
ATOM 625 C C . GLY A 1 87 ? -14.347 -8.930 13.390 1.00 94.62 87 GLY A C 1
ATOM 626 O O . GLY A 1 87 ? -15.390 -9.215 12.811 1.00 94.62 87 GLY A O 1
ATOM 627 N N . ILE A 1 88 ? -13.299 -8.410 12.744 1.00 95.56 88 ILE A N 1
ATOM 628 C CA . ILE A 1 88 ? -13.263 -8.194 11.288 1.00 95.56 88 ILE A CA 1
ATOM 629 C C . ILE A 1 88 ? -12.715 -9.448 10.591 1.00 95.56 88 ILE A C 1
ATOM 631 O O . ILE A 1 88 ? -11.571 -9.859 10.825 1.00 95.56 88 ILE A O 1
ATOM 635 N N . GLU A 1 89 ? -13.518 -10.020 9.695 1.00 94.75 89 GLU A N 1
ATOM 636 C CA . GLU A 1 89 ? -13.178 -11.204 8.894 1.00 94.75 89 GLU A CA 1
ATOM 637 C C . GLU A 1 89 ? -11.946 -11.012 7.990 1.00 94.75 89 GLU A C 1
ATOM 639 O O . GLU A 1 89 ? -11.571 -9.890 7.638 1.00 94.75 89 GLU A O 1
ATOM 644 N N . GLY A 1 90 ? -11.312 -12.133 7.624 1.00 89.25 90 GLY A N 1
ATOM 645 C CA . GLY A 1 90 ? -10.137 -12.215 6.744 1.00 89.25 90 GLY A CA 1
ATOM 646 C C . GLY A 1 90 ? -9.043 -13.150 7.281 1.00 89.25 90 GLY A C 1
ATOM 647 O O . GLY A 1 90 ? -9.209 -13.804 8.311 1.00 89.25 90 GLY A O 1
ATOM 648 N N . ASP A 1 91 ? -7.867 -13.121 6.665 1.00 89.44 91 ASP A N 1
ATOM 649 C CA . ASP A 1 91 ? -6.731 -13.979 7.022 1.00 89.44 91 ASP A CA 1
ATOM 650 C C . ASP A 1 91 ? -5.380 -13.244 6.936 1.00 89.44 91 ASP A C 1
ATOM 652 O O . ASP A 1 91 ? -5.306 -12.084 6.518 1.00 89.44 91 ASP A O 1
ATOM 656 N N . VAL A 1 92 ? -4.311 -13.930 7.346 1.00 87.75 92 VAL A N 1
ATOM 657 C CA . VAL A 1 92 ? -2.936 -13.406 7.316 1.00 87.75 92 VAL A CA 1
ATOM 658 C C . VAL A 1 92 ? -2.476 -13.112 5.886 1.00 87.75 92 VAL A C 1
ATOM 660 O O . VAL A 1 92 ? -1.761 -12.140 5.666 1.00 87.75 92 VAL A O 1
ATOM 663 N N . TRP A 1 93 ? -2.909 -13.903 4.900 1.00 87.38 93 TRP A N 1
ATOM 664 C CA . TRP A 1 93 ? -2.544 -13.704 3.495 1.00 87.38 93 TRP A CA 1
ATOM 665 C C . TRP A 1 93 ? -3.052 -12.372 2.960 1.00 87.38 93 TRP A C 1
ATOM 667 O O . TRP A 1 93 ? -2.297 -11.617 2.349 1.00 87.38 93 TRP A O 1
ATOM 677 N N . SER A 1 94 ? -4.311 -12.055 3.244 1.00 88.38 94 SER A N 1
ATOM 678 C CA . SER A 1 94 ? -4.909 -10.776 2.906 1.00 88.38 94 SER A CA 1
ATOM 679 C C . SER A 1 94 ? -4.173 -9.638 3.616 1.00 88.38 94 SER A C 1
ATOM 681 O O . SER A 1 94 ? -3.820 -8.655 2.970 1.00 88.38 94 SER A O 1
ATOM 683 N N . ASP A 1 95 ? -3.851 -9.779 4.906 1.00 90.31 95 ASP A N 1
ATOM 684 C CA . ASP A 1 95 ? -3.112 -8.764 5.660 1.00 90.31 95 ASP A CA 1
ATOM 685 C C . ASP A 1 95 ? -1.714 -8.506 5.069 1.00 90.31 95 ASP A C 1
ATOM 687 O O . ASP A 1 95 ? -1.327 -7.345 4.912 1.00 90.31 95 ASP A O 1
ATOM 691 N N . CYS A 1 96 ? -0.997 -9.559 4.668 1.00 87.88 96 CYS A N 1
ATOM 6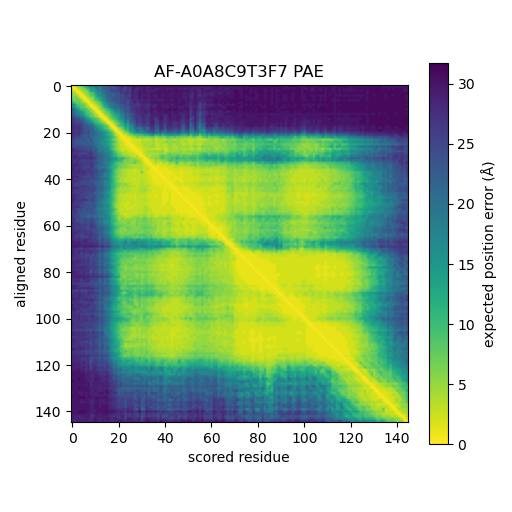92 C CA . CYS A 1 96 ? 0.282 -9.455 3.967 1.00 87.88 96 CYS A CA 1
ATOM 693 C C . CYS A 1 96 ? 0.129 -8.774 2.604 1.00 87.88 96 CYS A C 1
ATOM 695 O O . CYS A 1 96 ? 0.896 -7.868 2.284 1.00 87.88 96 CYS A O 1
ATOM 697 N N . PHE A 1 97 ? -0.886 -9.151 1.823 1.00 86.19 97 PHE A N 1
ATOM 698 C CA . PHE A 1 97 ? -1.150 -8.544 0.522 1.00 86.19 97 PHE A CA 1
ATOM 699 C C . PHE A 1 97 ? -1.406 -7.039 0.648 1.00 86.19 97 PHE A C 1
ATOM 701 O O . PHE A 1 97 ? -0.747 -6.252 -0.020 1.00 86.19 97 PHE A O 1
ATOM 708 N N . TYR A 1 98 ? -2.293 -6.600 1.545 1.00 87.44 98 TYR A N 1
ATOM 709 C CA . TYR A 1 98 ? -2.534 -5.165 1.742 1.00 87.44 98 TYR A CA 1
ATOM 710 C C . TYR A 1 98 ? -1.330 -4.450 2.370 1.00 87.44 98 TYR A C 1
ATOM 712 O O . TYR A 1 98 ? -1.092 -3.279 2.079 1.00 87.44 98 TYR A O 1
ATOM 720 N N . GLY A 1 99 ? -0.566 -5.138 3.220 1.00 85.62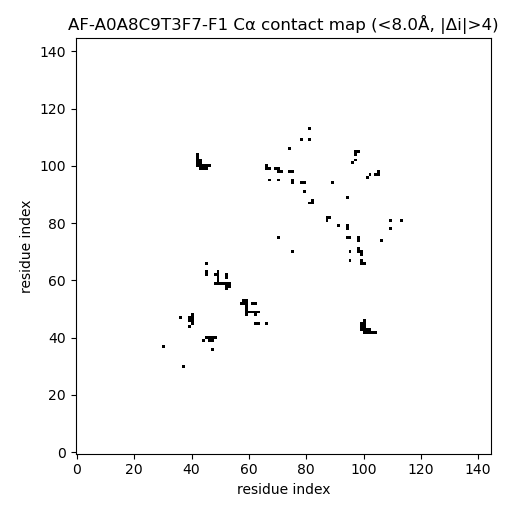 99 GLY A N 1
ATOM 721 C CA . GLY A 1 99 ? 0.661 -4.623 3.821 1.00 85.62 99 GLY A CA 1
ATOM 722 C C . GLY A 1 99 ? 1.809 -4.444 2.827 1.00 85.62 99 GLY A C 1
ATOM 723 O O . GLY A 1 99 ? 2.639 -3.570 3.042 1.00 85.62 99 GLY A O 1
ATOM 724 N N . CYS A 1 100 ? 1.843 -5.218 1.742 1.00 82.94 100 CYS A N 1
ATOM 725 C CA . CYS A 1 100 ? 2.858 -5.111 0.698 1.00 82.94 100 CYS A CA 1
ATOM 726 C C . CYS A 1 100 ? 2.381 -4.259 -0.486 1.00 82.94 100 CYS A C 1
ATOM 728 O O . CYS A 1 100 ? 3.023 -3.284 -0.869 1.00 82.94 100 CYS A O 1
ATOM 730 N N . CYS A 1 101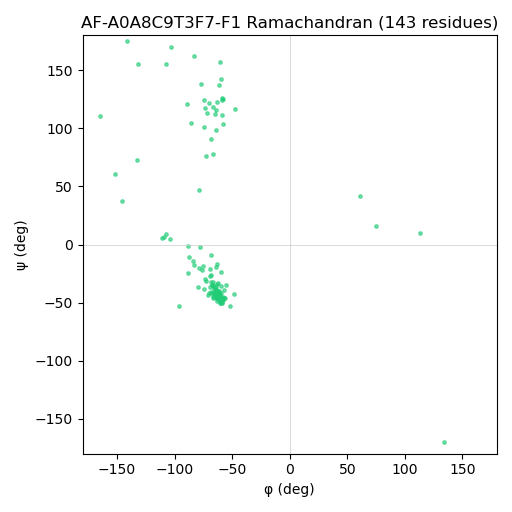 ? 1.216 -4.594 -1.035 1.00 83.38 101 CYS A N 1
ATOM 731 C CA . CYS A 1 101 ? 0.681 -4.000 -2.253 1.00 83.38 101 CYS A CA 1
ATOM 732 C C . CYS A 1 101 ? -0.057 -2.687 -2.017 1.00 83.38 101 CYS A C 1
ATOM 734 O O . CYS A 1 101 ? -0.395 -2.022 -2.978 1.00 83.38 101 CYS A O 1
ATOM 736 N N . CYS A 1 102 ? -0.404 -2.334 -0.782 1.00 86.62 102 CYS A N 1
ATOM 737 C CA . CYS A 1 102 ? -1.234 -1.165 -0.487 1.00 86.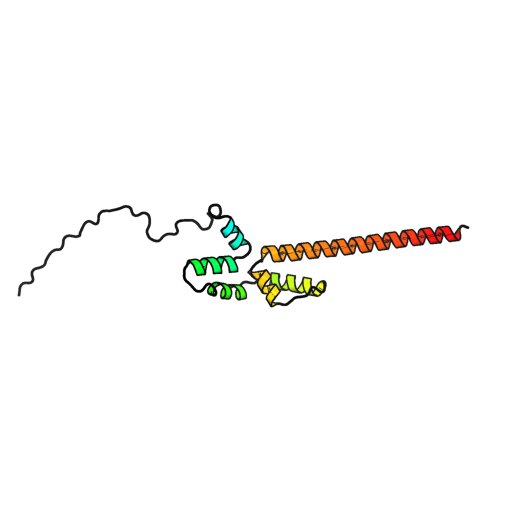62 102 CYS A CA 1
ATOM 738 C C . CYS A 1 102 ? -0.814 -0.513 0.834 1.00 86.62 102 CYS A C 1
ATOM 740 O O . CYS A 1 102 ? -1.671 -0.066 1.595 1.00 86.62 102 CYS A O 1
ATOM 742 N N . TYR A 1 103 ? 0.486 -0.476 1.146 1.00 87.44 103 TYR A N 1
ATOM 743 C CA . TYR A 1 103 ? 0.968 -0.164 2.497 1.00 87.44 103 TYR A CA 1
ATOM 744 C C . TYR A 1 103 ? 0.392 1.137 3.097 1.00 87.44 103 TYR A C 1
ATOM 746 O O . TYR A 1 103 ? -0.220 1.068 4.172 1.00 87.44 103 TYR A O 1
ATOM 754 N N . PRO A 1 104 ? 0.469 2.310 2.431 1.00 89.12 104 PRO A N 1
ATOM 755 C CA . PRO A 1 104 ? -0.106 3.538 2.985 1.00 89.12 104 PRO A CA 1
ATOM 756 C C . PRO A 1 104 ? -1.632 3.447 3.115 1.00 89.12 104 PRO A C 1
ATOM 758 O O . PRO A 1 104 ? -2.213 3.877 4.113 1.00 89.12 104 PRO A O 1
ATOM 761 N N . LEU A 1 105 ? -2.294 2.836 2.127 1.00 90.75 105 LEU A N 1
ATOM 762 C CA . LEU A 1 105 ? -3.748 2.683 2.104 1.00 90.75 105 LEU A CA 1
ATOM 763 C C . LEU A 1 105 ? -4.247 1.741 3.207 1.00 90.75 105 LEU A C 1
ATOM 765 O O . LEU A 1 105 ? -5.307 1.997 3.780 1.00 90.75 105 LEU A O 1
ATOM 769 N N . SER A 1 106 ? -3.477 0.705 3.544 1.00 92.69 106 SER A N 1
ATOM 770 C CA . SER A 1 106 ? -3.737 -0.215 4.654 1.00 92.69 106 SER A CA 1
ATOM 771 C C . SER A 1 106 ? -3.754 0.538 5.987 1.00 92.69 106 SER A C 1
ATOM 773 O O . SER A 1 106 ? -4.721 0.446 6.747 1.00 92.69 106 SER A O 1
ATOM 775 N N . TRP A 1 107 ? -2.769 1.406 6.232 1.00 94.44 107 TRP A N 1
ATOM 776 C CA . TRP A 1 107 ? -2.761 2.275 7.413 1.00 94.44 107 TRP A CA 1
ATOM 777 C C . TRP A 1 107 ? -3.918 3.274 7.427 1.00 94.44 107 TRP A C 1
ATOM 779 O O . TRP A 1 107 ? -4.553 3.482 8.465 1.00 94.44 107 TRP A O 1
ATOM 789 N N . CYS A 1 108 ? -4.251 3.871 6.279 1.00 95.19 108 CYS A N 1
ATOM 790 C CA . CYS A 1 108 ? -5.419 4.740 6.180 1.00 95.19 108 CYS A CA 1
ATOM 791 C C . CYS A 1 108 ? -6.721 3.982 6.483 1.00 95.19 108 CYS A C 1
ATOM 793 O O . CYS A 1 108 ? -7.593 4.519 7.169 1.00 95.19 108 CYS A O 1
ATOM 795 N N . GLN A 1 109 ? -6.859 2.741 6.007 1.00 95.50 109 GLN A N 1
ATOM 796 C CA . GLN A 1 109 ? -7.997 1.869 6.301 1.00 95.50 109 GLN A CA 1
ATOM 797 C C . GLN A 1 109 ? -8.107 1.609 7.809 1.00 95.50 109 GLN A C 1
ATOM 799 O O . GLN A 1 109 ? -9.170 1.853 8.382 1.00 95.50 109 GLN A O 1
ATOM 804 N N . VAL A 1 110 ? -7.009 1.205 8.456 1.00 96.06 110 VAL A N 1
ATOM 805 C CA . VAL A 1 110 ? -6.946 0.984 9.910 1.00 96.06 110 VAL A CA 1
ATOM 806 C C . VAL A 1 110 ? -7.321 2.255 10.683 1.00 96.06 110 VAL A C 1
ATOM 808 O O . VAL A 1 110 ? -8.181 2.217 11.564 1.00 96.06 110 VAL A O 1
ATOM 811 N N . SER A 1 111 ? -6.751 3.407 10.317 1.00 97.25 111 SER A N 1
ATOM 812 C CA . SER A 1 111 ? -7.036 4.694 10.967 1.00 97.25 111 SER A CA 1
ATOM 813 C C . SER A 1 111 ? -8.516 5.081 10.872 1.00 97.25 111 SER A C 1
ATOM 815 O O . SER A 1 111 ? -9.125 5.480 11.870 1.00 97.25 111 SER A O 1
ATOM 817 N N . ARG A 1 112 ? -9.123 4.946 9.684 1.00 97.19 112 ARG A N 1
ATOM 818 C CA . ARG A 1 112 ? -10.553 5.232 9.480 1.00 97.19 112 ARG A CA 1
ATOM 819 C C . ARG A 1 112 ? -11.434 4.306 10.309 1.00 97.19 112 ARG A C 1
ATOM 821 O O . ARG A 1 112 ? -12.399 4.776 10.909 1.00 97.19 112 ARG A O 1
ATOM 828 N N . GLU A 1 113 ? -11.087 3.026 10.380 1.00 97.12 113 GLU A N 1
ATOM 829 C CA . GLU A 1 113 ? -11.845 2.052 11.160 1.00 97.12 113 GLU A CA 1
ATOM 830 C C . GLU A 1 113 ? -11.810 2.380 12.657 1.00 97.12 113 GLU A C 1
ATOM 832 O O . GLU A 1 113 ? -12.859 2.452 13.300 1.00 97.12 113 GLU A O 1
ATOM 837 N N . MET A 1 114 ? -10.630 2.693 13.201 1.00 96.12 114 MET A N 1
ATOM 838 C CA . MET A 1 114 ? -10.490 3.119 14.598 1.00 96.12 114 MET A CA 1
ATOM 839 C C . MET A 1 114 ? -11.329 4.368 14.903 1.00 96.12 114 MET A C 1
ATOM 841 O O . MET A 1 114 ? -12.058 4.394 15.896 1.00 96.12 114 MET A O 1
ATOM 845 N N . LYS A 1 115 ? -11.286 5.382 14.027 1.00 96.56 115 LYS A N 1
ATOM 846 C CA . LYS A 1 115 ? -12.080 6.616 14.173 1.00 96.56 115 LYS A CA 1
ATOM 847 C C . LYS A 1 115 ? -13.585 6.332 14.163 1.00 96.56 115 LYS A C 1
ATOM 849 O O . LYS A 1 115 ? -14.313 6.828 15.022 1.00 96.56 115 LYS A O 1
ATOM 854 N N . ARG A 1 116 ? -14.054 5.498 13.231 1.00 96.00 116 ARG A N 1
ATOM 855 C CA . ARG A 1 116 ? -15.473 5.137 13.088 1.00 96.00 116 ARG A CA 1
ATOM 856 C C . ARG A 1 116 ? -16.006 4.390 14.315 1.00 96.00 116 ARG A C 1
ATOM 858 O O . ARG A 1 116 ? -17.112 4.673 14.785 1.00 96.00 116 ARG A O 1
ATOM 865 N N . ARG A 1 117 ? -15.219 3.458 14.862 1.00 94.69 117 ARG A N 1
ATOM 866 C CA . ARG A 1 117 ? -15.578 2.691 16.068 1.00 94.69 117 ARG A CA 1
ATOM 867 C C . ARG A 1 117 ? -15.593 3.578 17.317 1.00 94.69 117 ARG A C 1
ATOM 869 O O . ARG A 1 117 ? -16.534 3.486 18.102 1.00 94.69 117 ARG A O 1
ATOM 876 N N . ALA A 1 118 ? -14.628 4.491 17.456 1.00 92.88 118 ALA A N 1
ATOM 877 C CA . ALA A 1 118 ? -14.595 5.460 18.555 1.00 92.88 118 ALA A CA 1
ATOM 878 C C . ALA A 1 118 ? -15.816 6.400 18.546 1.00 92.88 118 ALA A C 1
ATOM 880 O O . ALA A 1 118 ? -16.455 6.589 19.581 1.00 92.88 118 ALA A O 1
ATOM 881 N N . ALA A 1 119 ? -16.196 6.923 17.375 1.00 92.00 119 ALA A N 1
ATOM 882 C CA . ALA A 1 119 ? -17.387 7.763 17.228 1.00 92.00 119 ALA A CA 1
ATOM 883 C C . ALA A 1 119 ? -18.694 7.007 17.547 1.00 92.00 119 ALA A C 1
ATOM 885 O O . ALA A 1 119 ? -19.621 7.562 18.129 1.00 92.00 119 ALA A O 1
ATOM 886 N N . SER A 1 120 ? -18.775 5.717 17.212 1.00 89.12 120 SER A N 1
ATOM 887 C CA . SER A 1 120 ? -19.959 4.897 17.518 1.00 89.12 120 SER A CA 1
ATOM 888 C C . SER A 1 120 ? -20.111 4.640 19.025 1.00 89.12 120 SER A C 1
ATOM 890 O O . SER A 1 120 ? -21.225 4.646 19.558 1.00 89.12 120 SER A O 1
ATOM 892 N N . ALA A 1 121 ? -18.991 4.453 19.729 1.00 85.81 121 ALA A N 1
ATOM 893 C CA . ALA A 1 121 ? -18.974 4.276 21.178 1.00 85.81 121 ALA A CA 1
ATOM 894 C C . ALA A 1 121 ? -19.384 5.560 21.922 1.00 85.81 121 ALA A C 1
ATOM 896 O O . ALA A 1 121 ? -20.176 5.491 22.865 1.00 85.81 121 ALA A O 1
ATOM 897 N N . SER A 1 122 ? -18.916 6.733 21.475 1.00 83.44 122 SER A N 1
ATOM 898 C CA . SER A 1 122 ? -19.298 8.013 22.087 1.00 83.44 122 SER A CA 1
ATOM 899 C C . SER A 1 122 ? -20.789 8.308 21.911 1.00 83.44 122 SER A C 1
ATOM 901 O O . SER A 1 122 ? -21.458 8.639 22.887 1.00 83.44 122 SER A O 1
ATOM 903 N N . VAL A 1 123 ? -21.346 8.082 20.715 1.00 82.12 123 VAL A N 1
ATOM 904 C CA . VAL A 1 123 ? -22.787 8.242 20.451 1.00 82.12 123 VAL A CA 1
ATOM 905 C C . VAL A 1 123 ? -23.625 7.317 21.334 1.00 82.12 123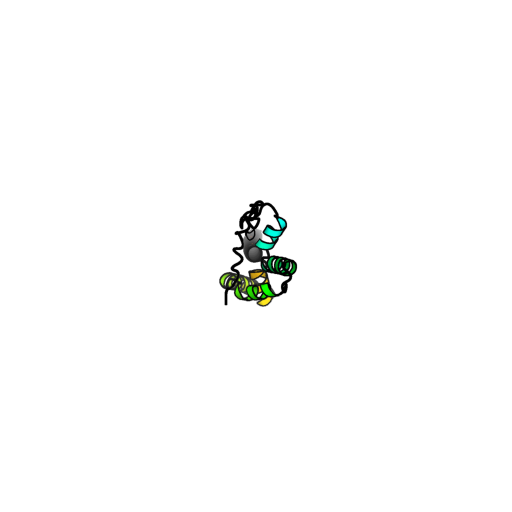 VAL A C 1
ATOM 907 O O . VAL A 1 123 ? -24.647 7.741 21.875 1.00 82.12 123 VAL A O 1
ATOM 910 N N . SER A 1 124 ? -23.196 6.066 21.509 1.00 79.12 124 SER A N 1
ATOM 911 C CA . SER A 1 124 ? -23.899 5.098 22.361 1.00 79.12 124 SER A CA 1
ATOM 912 C C . SER A 1 124 ? -23.907 5.545 23.826 1.00 79.12 124 SER A C 1
ATOM 914 O O . SER A 1 124 ? -24.960 5.543 24.461 1.00 79.12 124 SER A O 1
ATOM 916 N N . SER A 1 125 ? -22.768 6.032 24.330 1.00 77.31 125 SER A N 1
ATOM 917 C CA . SER A 1 125 ? -22.659 6.592 25.681 1.00 77.31 125 SER A CA 1
ATOM 918 C C . SER A 1 125 ? -23.534 7.839 25.862 1.00 77.31 125 SER A C 1
ATOM 920 O O . SER A 1 125 ? -24.290 7.926 26.829 1.00 77.31 125 SER A O 1
ATOM 922 N N . SER A 1 126 ? -23.525 8.784 24.916 1.00 76.88 126 SER A N 1
ATOM 923 C CA . SER A 1 126 ? -24.375 9.983 24.982 1.00 76.88 126 SER A CA 1
ATOM 924 C C . SER A 1 126 ? -25.869 9.645 24.962 1.00 76.88 126 SER A C 1
ATOM 926 O O . SER A 1 126 ? -26.644 10.233 25.718 1.00 76.88 126 SER A O 1
ATOM 928 N N . ARG A 1 127 ? -26.287 8.665 24.148 1.00 74.50 127 ARG A N 1
ATOM 929 C CA . ARG A 1 127 ? -27.677 8.180 24.119 1.00 74.50 127 ARG A CA 1
ATOM 930 C C . ARG A 1 127 ? -28.079 7.518 25.434 1.00 74.50 127 ARG A C 1
ATOM 932 O O . ARG A 1 127 ? -29.181 7.774 25.908 1.00 74.50 127 ARG A O 1
ATOM 939 N N . MET A 1 128 ? -27.200 6.719 26.043 1.00 72.38 128 MET A N 1
ATOM 940 C CA . MET A 1 128 ? -27.456 6.113 27.354 1.00 72.38 128 MET A CA 1
ATOM 941 C C . MET A 1 128 ? -27.619 7.171 28.453 1.00 72.38 128 MET A C 1
ATOM 943 O O . MET A 1 128 ? -28.577 7.102 29.221 1.00 72.38 128 MET A O 1
ATOM 947 N N . HIS A 1 129 ? -26.747 8.183 28.494 1.00 73.06 129 HIS A N 1
ATOM 948 C CA . HIS A 1 129 ? -26.859 9.281 29.462 1.00 73.06 129 HIS A CA 1
ATOM 949 C C . HIS A 1 129 ? -28.147 10.092 29.266 1.00 73.06 129 HIS A C 1
ATOM 951 O O . HIS A 1 129 ? -28.855 10.361 30.236 1.00 73.06 129 HIS A O 1
ATOM 957 N N . SER A 1 130 ? -28.495 10.427 28.019 1.00 77.00 130 SER A N 1
ATOM 958 C CA . SER A 1 130 ? -29.745 11.128 27.713 1.00 77.00 130 SER A CA 1
ATOM 959 C C . SER A 1 130 ? -30.973 10.295 28.104 1.00 77.00 130 SER A C 1
ATOM 961 O O . SER A 1 130 ? -31.873 10.807 28.766 1.00 77.00 130 SER A O 1
ATOM 963 N N . ALA A 1 131 ? -30.987 8.994 27.797 1.00 74.44 131 ALA A N 1
ATOM 964 C CA . ALA A 1 131 ? -32.079 8.094 28.166 1.00 74.44 131 ALA A CA 1
ATOM 965 C C . ALA A 1 131 ? -32.254 7.960 29.690 1.00 74.44 131 ALA A C 1
ATOM 967 O O . ALA A 1 131 ? -33.387 7.981 30.169 1.00 74.44 131 ALA A O 1
ATOM 968 N N . SER A 1 132 ? -31.164 7.871 30.463 1.00 77.69 132 SER A N 1
ATOM 969 C CA . SER A 1 132 ? -31.235 7.882 31.932 1.00 77.69 132 SER A CA 1
ATOM 970 C C . SER A 1 132 ? -31.780 9.203 32.472 1.00 77.69 132 SER A C 1
ATOM 972 O O . SER A 1 132 ? -32.643 9.185 33.345 1.00 77.69 132 SER A O 1
ATOM 974 N N . TYR A 1 133 ? -31.346 10.343 31.929 1.00 71.81 133 TYR A N 1
ATOM 975 C CA . TYR A 1 133 ? -31.842 11.657 32.350 1.00 71.81 133 TYR A CA 1
ATOM 976 C C . TYR A 1 133 ? -33.347 11.824 32.071 1.00 71.81 133 TYR A C 1
ATOM 978 O O . TYR A 1 133 ? -34.108 12.253 32.941 1.00 71.81 133 TYR A O 1
ATOM 986 N N . TYR A 1 134 ? -33.812 11.405 30.888 1.00 70.62 134 TYR A N 1
ATOM 987 C CA . TYR A 1 134 ? -35.240 11.392 30.552 1.00 70.62 134 TYR A CA 1
ATOM 988 C C . TYR A 1 134 ? -36.051 10.432 31.435 1.00 70.62 134 TYR A C 1
ATOM 990 O O . TYR A 1 134 ? -37.160 10.768 31.842 1.00 70.62 134 TYR A O 1
ATOM 998 N N . ARG A 1 135 ? -35.514 9.256 31.786 1.00 73.44 135 ARG A N 1
ATOM 999 C CA . ARG A 1 135 ? -36.192 8.323 32.704 1.00 73.44 135 ARG A CA 1
ATOM 1000 C C . ARG A 1 135 ? -36.297 8.875 34.123 1.00 73.44 135 ARG A C 1
ATOM 1002 O O . ARG A 1 135 ? -37.363 8.781 34.717 1.00 73.44 135 ARG A O 1
ATOM 1009 N N . LEU A 1 136 ? -35.225 9.467 34.652 1.00 72.75 136 LEU A N 1
ATOM 1010 C CA . LEU A 1 136 ? -35.225 10.060 35.993 1.00 72.75 136 LEU A CA 1
ATOM 1011 C C . LEU A 1 136 ? -36.250 11.191 36.096 1.00 72.75 136 LEU A C 1
ATOM 1013 O O . LEU A 1 136 ? -37.073 11.192 37.008 1.00 72.75 136 LEU A O 1
ATOM 1017 N N . THR A 1 137 ? -36.257 12.100 35.119 1.00 70.81 137 THR A N 1
ATOM 1018 C CA . THR A 1 137 ? -37.219 13.211 35.078 1.00 70.81 137 THR A CA 1
ATOM 1019 C C . THR A 1 137 ? -38.664 12.733 34.906 1.00 70.81 137 THR A C 1
ATOM 1021 O O . THR A 1 137 ? -39.555 13.284 35.549 1.00 70.81 137 THR A O 1
ATOM 1024 N N . ALA A 1 138 ? -38.918 11.683 34.115 1.00 71.75 138 ALA A N 1
ATOM 1025 C CA . ALA A 1 138 ? -40.249 11.086 33.984 1.00 71.75 138 ALA A CA 1
ATOM 1026 C C . ALA A 1 138 ? -40.755 10.469 35.303 1.00 71.75 138 ALA A C 1
ATOM 1028 O O . ALA A 1 138 ? -41.894 10.723 35.696 1.00 71.75 138 ALA A O 1
ATOM 1029 N N . THR A 1 139 ? -39.912 9.722 36.023 1.00 68.88 139 THR A N 1
ATOM 1030 C CA . THR A 1 139 ? -40.270 9.127 37.322 1.00 68.88 139 THR A CA 1
ATOM 1031 C C . THR A 1 139 ? -40.509 10.192 38.391 1.00 68.88 139 THR A C 1
ATOM 1033 O O . THR A 1 139 ? -41.485 10.112 39.132 1.00 68.88 139 THR A O 1
ATOM 1036 N N . GLN A 1 140 ? -39.678 11.238 38.443 1.00 67.44 140 GLN A N 1
ATOM 1037 C CA . GLN A 1 140 ? -39.876 12.358 39.371 1.00 67.44 140 GLN A CA 1
ATOM 1038 C C . GLN A 1 140 ? -41.190 13.102 39.113 1.00 67.44 140 GLN A C 1
ATOM 1040 O O . GLN A 1 140 ? -41.821 13.567 40.055 1.00 67.44 140 GLN A O 1
ATOM 1045 N N . ARG A 1 141 ? -41.637 13.180 37.854 1.00 59.72 141 ARG A N 1
ATOM 1046 C CA . ARG A 1 141 ? -42.916 13.803 37.490 1.00 59.72 141 ARG A CA 1
ATOM 1047 C C . ARG A 1 141 ? -44.131 12.955 37.874 1.00 59.72 141 ARG A C 1
ATOM 1049 O O . ARG A 1 141 ? -45.179 13.518 38.158 1.00 59.72 141 ARG A O 1
ATOM 1056 N N . ALA A 1 142 ? -43.990 11.629 37.905 1.00 61.72 142 ALA A N 1
ATOM 1057 C CA . ALA A 1 142 ? -45.061 10.703 38.277 1.00 61.72 142 ALA A CA 1
ATOM 1058 C C . ALA A 1 142 ? -45.331 10.642 39.794 1.00 61.72 142 ALA A C 1
ATOM 1060 O O . ALA A 1 142 ? -46.421 10.262 40.193 1.00 61.72 142 ALA A O 1
ATOM 1061 N N . HIS A 1 143 ? -44.367 11.031 40.633 1.00 58.59 143 HIS A N 1
ATOM 1062 C CA . HIS A 1 143 ? -44.500 11.038 42.098 1.00 58.59 143 HIS A CA 1
ATOM 1063 C C . HIS A 1 143 ? -45.078 12.343 42.684 1.00 58.59 143 HIS A C 1
ATOM 1065 O O . HIS A 1 143 ? -45.211 12.453 43.900 1.00 58.59 143 HIS A O 1
ATOM 1071 N N . VAL A 1 144 ? -45.372 13.343 41.845 1.00 60.19 144 VAL A N 1
ATOM 1072 C CA . VAL A 1 144 ? -45.832 14.687 42.261 1.00 60.19 144 VAL A CA 1
ATOM 1073 C C . VAL A 1 144 ? -47.309 14.937 41.882 1.00 60.19 144 VAL A C 1
ATOM 1075 O O . VAL A 1 144 ? -47.822 16.034 42.081 1.00 60.19 144 VAL A O 1
ATOM 1078 N N . CYS A 1 145 ? -48.014 13.927 41.362 1.00 44.69 145 CYS A N 1
ATOM 1079 C CA . CYS A 1 145 ? -49.475 13.909 41.196 1.00 44.69 145 CYS A CA 1
ATOM 1080 C C . CYS A 1 145 ? -50.085 12.886 42.154 1.00 44.69 145 CYS A C 1
ATOM 1082 O O . CYS A 1 145 ? -51.201 13.160 42.642 1.00 44.69 145 CYS A O 1
#

Secondary structure (DSSP, 8-state):
-------PPP----------TTS-SS-TT-TTS-HHHHHHHHHHHHHHHHHHHHHTTS-TTTHHHHHHH-S-HHHHHHHHHHHHHHT----HHHHHHHHHHTHHHHHHHHHHHHHHHHHHHHHHHHHHHHHHHHHHHHHHHHT--

Mean predicted aligned error: 13.39 Å

InterPro domains:
  IPR006461 PLAC8 motif-containing protein [PF04749] (24-113)
  IPR006461 PLAC8 motif-containing protein [PTHR15907] (19-123)
  IPR006461 PLAC8 motif-containing protein [TIGR01571] (23-115)

Solvent-accessible surface area (backbone atoms only — not comparable to full-atom values): 8685 Å² total; per-residue (Å²): 142,83,84,85,80,81,82,75,75,84,77,81,74,78,87,67,82,80,72,70,88,89,64,78,95,69,63,99,77,60,51,82,82,46,52,69,57,45,50,38,37,72,51,20,37,49,60,38,43,20,54,50,29,45,76,70,73,46,68,41,64,61,48,56,63,56,44,76,76,60,39,56,66,68,60,47,50,52,51,51,51,53,24,65,76,68,72,51,86,85,53,70,66,58,45,43,48,35,41,39,39,23,42,70,58,43,53,50,51,53,53,51,50,54,52,54,52,53,55,53,53,50,52,51,51,53,51,52,53,51,51,49,52,54,50,53,55,52,54,60,58,66,76,75,115